Protein AF-A0A2W4N143-F1 (afdb_monomer)

Nearest PDB structures (foldseek):
  2y28-assembly3_C  TM=9.675E-01  e=2.440E-03  Citrobacter freundii
  1j3g-assembly1_A  TM=7.710E-01  e=1.022E-02  Citrobacter freundii

Solvent-accessible surface area (backbone atoms only — not comparable to full-atom values): 5106 Å² total; per-residue (Å²): 135,84,81,78,75,71,44,79,43,44,25,29,38,28,37,67,81,22,54,74,46,77,72,48,56,76,87,51,47,30,53,61,58,71,92,38,73,56,99,93,37,59,64,42,30,80,78,51,77,42,74,45,68,62,68,94,77,86,66,82,83,42,72,46,30,53,54,42,49,53,51,49,50,51,53,51,40,74,73,66,63,72,132

Secondary structure (DSSP, 8-state):
----PPEES-SEEE-TT-PEEE-S-TTS-EE-S-S--BTTBS-GGGG---EEE---SSSPPPHHHHHHHHHHHHHHHHHH---

pLDDT: mean 90.17, std 14.04, range [35.25, 98.75]

Radius of gyration: 13.78 Å; Cα contacts (8 Å, |Δi|>4): 116; chains: 1; bounding box: 33×25×44 Å

Structure (mmCIF, N/CA/C/O backbone):
data_AF-A0A2W4N143-F1
#
_entry.id   AF-A0A2W4N143-F1
#
loop_
_atom_site.group_PDB
_atom_site.id
_atom_site.type_symbol
_atom_site.label_atom_id
_atom_site.label_alt_id
_atom_site.label_comp_id
_atom_site.label_asym_id
_atom_site.label_entity_id
_atom_site.label_seq_id
_atom_site.pdbx_PDB_ins_code
_atom_site.Cartn_x
_atom_site.Cartn_y
_atom_site.Cartn_z
_atom_site.occupancy
_atom_site.B_iso_or_equiv
_atom_site.auth_seq_id
_atom_site.auth_comp_id
_atom_site.auth_asym_id
_atom_site.auth_atom_id
_atom_site.pdbx_PDB_model_num
ATOM 1 N N . MET A 1 1 ? 7.237 8.678 -26.988 1.00 35.25 1 MET A N 1
ATOM 2 C CA . MET A 1 1 ? 7.820 8.850 -25.641 1.00 35.25 1 MET A CA 1
ATOM 3 C C . MET A 1 1 ? 6.756 9.479 -24.755 1.00 35.25 1 MET A C 1
ATOM 5 O O . MET A 1 1 ? 6.549 10.679 -24.838 1.00 35.25 1 MET A O 1
ATOM 9 N N . HIS A 1 2 ? 5.999 8.676 -24.006 1.00 36.41 2 HIS A N 1
ATOM 10 C CA . HIS A 1 2 ? 5.060 9.201 -23.013 1.00 36.41 2 HIS A CA 1
ATOM 11 C C . HIS A 1 2 ? 5.878 9.467 -21.746 1.00 36.41 2 HIS A C 1
ATOM 13 O O . HIS A 1 2 ? 6.333 8.524 -21.104 1.00 36.41 2 HIS A O 1
ATOM 19 N N . GLN A 1 3 ? 6.158 10.732 -21.430 1.00 36.44 3 GLN A N 1
ATOM 20 C CA . GLN A 1 3 ? 6.701 11.069 -20.116 1.00 36.44 3 GLN A CA 1
ATOM 21 C C . GLN A 1 3 ? 5.553 10.961 -19.110 1.00 36.44 3 GLN A C 1
ATOM 23 O O . GLN A 1 3 ? 4.740 11.872 -18.982 1.00 36.44 3 GLN A O 1
ATOM 28 N N . SER A 1 4 ? 5.464 9.818 -18.430 1.00 47.75 4 SER A N 1
ATOM 29 C CA . SER A 1 4 ? 4.675 9.683 -17.208 1.00 47.75 4 SER A CA 1
ATOM 30 C C . SER A 1 4 ? 5.320 10.574 -16.149 1.00 47.75 4 SER A C 1
ATOM 32 O O . SER A 1 4 ? 6.352 10.217 -15.582 1.00 47.75 4 SER A O 1
ATOM 34 N N . GLY A 1 5 ? 4.755 11.756 -15.904 1.00 52.66 5 GLY A N 1
ATOM 35 C CA . GLY A 1 5 ? 5.158 12.574 -14.764 1.00 52.66 5 GLY A CA 1
ATOM 36 C C . GLY A 1 5 ? 4.963 11.781 -13.471 1.00 52.66 5 GLY A C 1
ATOM 37 O O . GLY A 1 5 ? 3.896 11.214 -13.250 1.00 52.66 5 GLY A O 1
ATOM 38 N N . SER A 1 6 ? 5.998 11.706 -12.631 1.00 57.53 6 SER A N 1
ATOM 39 C CA . SER A 1 6 ? 5.908 11.031 -11.332 1.00 57.53 6 SER A CA 1
ATOM 40 C C . SER A 1 6 ? 4.842 11.715 -10.469 1.00 57.53 6 SER A C 1
ATOM 42 O O . SER A 1 6 ? 4.930 12.917 -10.198 1.00 57.53 6 SER A O 1
ATOM 44 N N . LYS A 1 7 ? 3.817 10.962 -10.053 1.00 69.75 7 LYS A N 1
ATOM 45 C CA . LYS A 1 7 ? 2.777 11.446 -9.135 1.00 69.75 7 LYS A CA 1
ATOM 46 C C . LYS A 1 7 ? 3.313 11.377 -7.708 1.00 69.75 7 LYS A C 1
ATOM 48 O O . LYS A 1 7 ? 3.871 10.361 -7.307 1.00 69.75 7 LYS A O 1
ATOM 53 N N . LYS A 1 8 ? 3.158 12.442 -6.919 1.00 72.69 8 LYS A N 1
ATOM 54 C CA . LYS A 1 8 ? 3.431 12.376 -5.472 1.00 72.69 8 LYS A CA 1
ATOM 55 C C . LYS A 1 8 ? 2.334 11.562 -4.781 1.00 72.69 8 LYS A C 1
ATOM 57 O O . LYS A 1 8 ? 1.170 11.734 -5.127 1.00 72.69 8 LYS A O 1
ATOM 62 N N . GLY A 1 9 ? 2.698 10.754 -3.786 1.00 81.94 9 GLY A N 1
ATOM 63 C CA . GLY A 1 9 ? 1.747 9.978 -2.984 1.00 81.94 9 GLY A CA 1
ATOM 64 C C . GLY A 1 9 ? 1.827 8.478 -3.248 1.00 81.94 9 GLY A C 1
ATOM 65 O O . GLY A 1 9 ? 2.865 7.984 -3.678 1.00 81.94 9 GLY A O 1
ATOM 66 N N . HIS A 1 10 ? 0.732 7.776 -2.971 1.00 88.50 10 HIS A N 1
ATOM 67 C CA . HIS A 1 10 ? 0.628 6.316 -2.985 1.00 88.50 10 HIS A CA 1
ATOM 68 C C . HIS A 1 10 ? -0.352 5.854 -4.062 1.00 88.50 10 HIS A C 1
ATOM 70 O O . HIS A 1 10 ? -1.184 6.635 -4.520 1.00 88.50 10 HIS A O 1
ATOM 76 N N . SER A 1 11 ? -0.281 4.583 -4.451 1.00 89.38 11 SER A N 1
ATOM 77 C CA . SER A 1 11 ? -1.244 4.003 -5.392 1.00 89.38 11 SER A CA 1
ATOM 78 C C . SER A 1 11 ? -2.581 3.725 -4.706 1.00 89.38 11 SER A C 1
ATOM 80 O O . SER A 1 11 ? -3.633 3.948 -5.305 1.00 89.38 11 SER A O 1
ATOM 82 N N . HIS A 1 12 ? -2.538 3.295 -3.442 1.00 9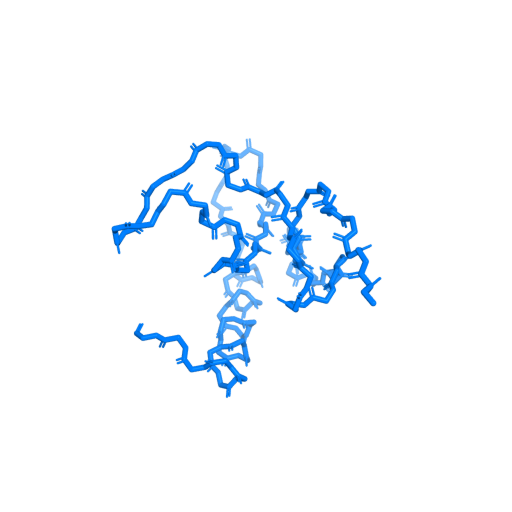6.62 12 HIS A N 1
ATOM 83 C CA . HIS A 1 12 ? -3.712 2.962 -2.639 1.00 96.62 12 HIS A CA 1
ATOM 84 C C . HIS A 1 12 ? -3.665 3.628 -1.263 1.00 96.62 12 HIS A C 1
ATOM 86 O O . HIS A 1 12 ? -2.586 3.803 -0.697 1.00 96.62 12 HIS A O 1
ATOM 92 N N . LEU A 1 13 ? -4.841 3.951 -0.727 1.00 97.75 13 LEU A N 1
ATOM 93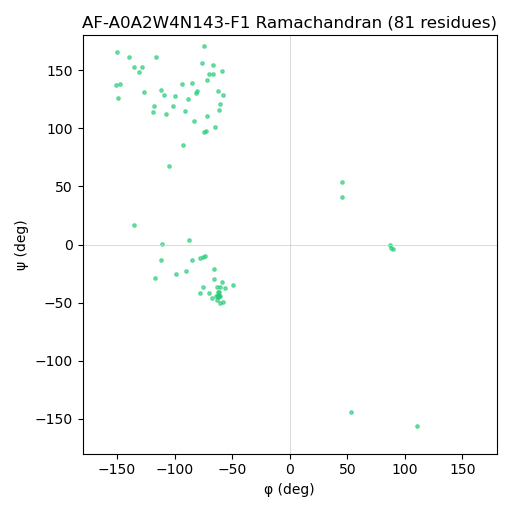 C CA . LEU A 1 13 ? -5.063 4.387 0.651 1.00 97.75 13 LEU A CA 1
ATOM 94 C C . LEU A 1 13 ? -6.139 3.497 1.281 1.00 97.75 13 LEU A C 1
ATOM 96 O O . LEU A 1 13 ? -7.193 3.310 0.678 1.00 97.75 13 LEU A O 1
ATOM 100 N N . VAL A 1 14 ? -5.883 2.971 2.475 1.00 98.50 14 VAL A N 1
ATOM 101 C CA . VAL A 1 14 ? -6.845 2.211 3.283 1.00 98.50 14 VAL A CA 1
ATOM 102 C C . VAL A 1 14 ? -7.275 3.079 4.461 1.00 98.50 14 VAL A C 1
ATOM 104 O O . VAL A 1 14 ? -6.457 3.384 5.331 1.00 98.50 14 VAL A O 1
ATOM 107 N N . ASP A 1 15 ? -8.536 3.502 4.475 1.00 98.06 15 ASP A N 1
ATOM 108 C CA . ASP A 1 15 ? -9.100 4.340 5.537 1.00 98.06 15 ASP A CA 1
ATOM 109 C C . ASP A 1 15 ? -9.347 3.534 6.829 1.00 98.06 15 ASP A C 1
ATOM 111 O O . ASP A 1 15 ? -9.224 2.308 6.852 1.00 98.06 15 ASP A O 1
ATOM 115 N N . VAL A 1 16 ? -9.672 4.215 7.927 1.00 96.88 16 VAL A N 1
ATOM 116 C CA . VAL A 1 16 ? -9.843 3.634 9.272 1.00 96.88 16 VAL A CA 1
ATOM 117 C C . VAL A 1 16 ? -10.929 2.552 9.311 1.00 96.88 16 VAL A C 1
ATOM 119 O O . VAL A 1 16 ? -10.813 1.573 10.053 1.00 96.88 16 VAL A O 1
ATOM 122 N N . ASP A 1 17 ? -11.962 2.692 8.480 1.00 97.31 17 ASP A N 1
ATOM 123 C CA . ASP A 1 17 ? -13.066 1.738 8.344 1.00 97.31 17 ASP A CA 1
ATOM 124 C C . ASP A 1 17 ? -12.799 0.615 7.319 1.00 97.31 17 ASP A C 1
ATOM 126 O O . ASP A 1 17 ? -13.667 -0.223 7.075 1.00 97.31 17 ASP A O 1
ATOM 130 N N . GLY A 1 18 ? -11.594 0.569 6.739 1.00 98.19 18 GLY A N 1
ATOM 131 C CA . GLY A 1 18 ? -11.185 -0.425 5.748 1.00 98.19 18 GLY A CA 1
ATOM 132 C C . GLY A 1 18 ? -11.535 -0.069 4.301 1.00 98.19 18 GLY A C 1
ATOM 133 O O . GLY A 1 18 ? -11.192 -0.831 3.396 1.00 98.19 18 GLY A O 1
ATOM 134 N N . HIS A 1 19 ? -12.174 1.072 4.018 1.00 98.38 19 HIS A N 1
ATOM 135 C CA . HIS A 1 19 ? -12.383 1.473 2.627 1.00 98.38 19 HIS A CA 1
ATOM 136 C C . HIS A 1 19 ? -11.051 1.695 1.904 1.00 98.38 19 HIS A C 1
ATOM 138 O O . HIS A 1 19 ? -10.157 2.385 2.391 1.00 98.38 19 HIS A O 1
ATOM 144 N N . VAL A 1 20 ? -10.933 1.121 0.705 1.00 98.25 20 VAL A N 1
ATOM 145 C CA . VAL A 1 20 ? -9.744 1.258 -0.141 1.00 98.25 20 VAL A CA 1
ATOM 146 C C . VAL A 1 20 ? -10.020 2.277 -1.237 1.00 98.25 20 VAL A C 1
ATOM 1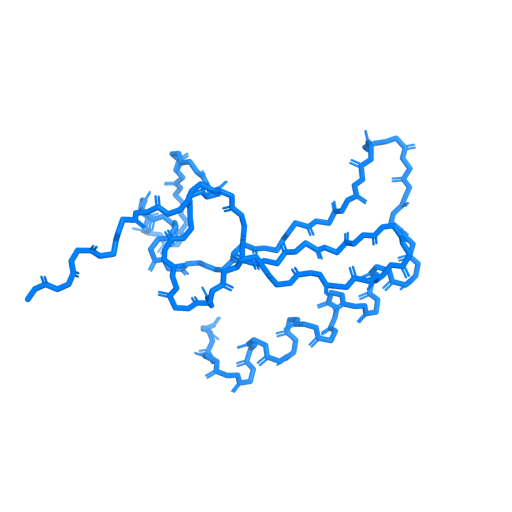48 O O . VAL A 1 20 ? -10.891 2.070 -2.082 1.00 98.25 20 VAL A O 1
ATOM 151 N N . LEU A 1 21 ? -9.240 3.354 -1.258 1.00 97.00 21 LEU A N 1
ATOM 152 C CA . LEU A 1 21 ? -9.220 4.322 -2.346 1.00 97.00 21 LEU A CA 1
ATOM 153 C C . LEU A 1 21 ? -8.032 4.041 -3.263 1.00 97.00 21 LEU A C 1
ATOM 155 O O . LEU A 1 21 ? -6.885 3.983 -2.818 1.00 97.00 21 LEU A O 1
ATOM 159 N N . LYS A 1 22 ? -8.303 3.920 -4.565 1.00 95.06 22 LYS A N 1
ATOM 160 C CA . LYS A 1 22 ? -7.273 3.850 -5.604 1.00 95.06 22 LYS A CA 1
ATOM 161 C C . LYS A 1 22 ? -6.965 5.255 -6.112 1.00 95.06 22 LYS A C 1
ATOM 163 O O . LYS A 1 22 ? -7.819 5.910 -6.704 1.00 95.06 22 LYS A O 1
ATOM 168 N N . LEU A 1 23 ? -5.744 5.712 -5.866 1.00 93.00 23 LEU A N 1
ATOM 169 C CA . LEU A 1 23 ? -5.282 7.072 -6.158 1.00 93.00 23 LEU A CA 1
ATOM 170 C C . LEU A 1 23 ? -4.494 7.153 -7.475 1.00 93.00 23 LEU A C 1
ATOM 172 O O . LEU A 1 23 ? -4.453 8.201 -8.122 1.00 93.00 23 LEU A O 1
ATOM 176 N N . ALA A 1 24 ? -3.881 6.045 -7.892 1.00 89.94 24 ALA A N 1
ATOM 177 C CA . ALA A 1 24 ? -3.170 5.920 -9.159 1.00 89.94 24 ALA A CA 1
ATOM 178 C C . ALA A 1 24 ? -3.231 4.478 -9.680 1.00 89.94 24 ALA A C 1
ATOM 180 O O . ALA A 1 24 ? -3.577 3.553 -8.942 1.00 89.94 24 ALA A O 1
ATOM 181 N N . HIS A 1 25 ? -2.885 4.278 -10.953 1.00 89.62 25 HIS A N 1
ATOM 182 C CA . HIS A 1 25 ? -2.651 2.927 -11.454 1.00 89.62 25 HIS A CA 1
ATOM 183 C C . HIS A 1 25 ? -1.363 2.368 -10.838 1.00 89.62 25 HIS A C 1
ATOM 185 O O . HIS A 1 25 ? -0.408 3.097 -10.604 1.00 89.62 25 HIS A O 1
ATOM 191 N N . GLU A 1 26 ? -1.316 1.065 -10.599 1.00 85.25 26 GLU A N 1
ATOM 192 C CA . GLU A 1 26 ? -0.158 0.361 -10.036 1.00 85.25 26 GLU A CA 1
ATOM 193 C C . GLU A 1 26 ? 1.048 0.379 -10.985 1.00 85.25 26 GLU A C 1
ATOM 195 O O . GLU A 1 26 ? 2.184 0.226 -10.552 1.00 85.25 26 GLU A O 1
ATOM 200 N N . SER A 1 27 ? 0.805 0.601 -12.281 1.00 84.69 27 SER A N 1
ATOM 201 C CA . SER A 1 27 ? 1.840 0.849 -13.287 1.00 84.69 27 SER A CA 1
ATOM 202 C C . SER A 1 27 ? 2.404 2.275 -13.253 1.00 84.69 27 SER A C 1
ATOM 204 O O . SER A 1 27 ? 3.399 2.542 -13.927 1.00 84.69 27 SER A O 1
ATOM 206 N N . ASP A 1 28 ? 1.771 3.203 -12.525 1.00 87.06 28 ASP A N 1
ATOM 207 C CA . ASP A 1 28 ? 2.258 4.575 -12.383 1.00 87.06 28 ASP A CA 1
ATOM 208 C C . ASP A 1 28 ? 3.360 4.622 -11.312 1.00 87.06 28 ASP A C 1
ATOM 210 O O . ASP A 1 28 ? 3.164 4.191 -10.175 1.00 87.06 28 ASP A O 1
ATOM 214 N N . CYS A 1 29 ? 4.502 5.236 -11.635 1.00 88.62 29 CYS A N 1
ATOM 215 C CA . CYS A 1 29 ? 5.568 5.472 -10.660 1.00 88.62 29 CYS A CA 1
ATOM 216 C C . CYS A 1 29 ? 5.166 6.590 -9.684 1.00 88.62 29 CYS A C 1
ATOM 218 O O . CYS A 1 29 ? 5.292 7.792 -9.973 1.00 88.62 29 CYS A O 1
ATOM 220 N N . CYS A 1 30 ? 4.667 6.176 -8.522 1.00 90.38 30 CYS A N 1
ATOM 221 C CA . CYS A 1 30 ? 4.308 7.057 -7.423 1.00 90.38 30 CYS A CA 1
ATOM 222 C C . CYS A 1 30 ? 5.539 7.366 -6.556 1.00 90.38 30 CYS A C 1
ATOM 224 O O . CYS A 1 30 ? 6.357 6.497 -6.272 1.00 90.38 30 CYS A O 1
ATOM 226 N N . ASN A 1 31 ? 5.693 8.616 -6.124 1.00 90.19 31 ASN A N 1
ATOM 227 C CA . ASN A 1 31 ? 6.801 9.039 -5.273 1.00 90.19 31 ASN A CA 1
ATOM 228 C C . ASN A 1 31 ? 6.403 8.959 -3.794 1.00 90.19 31 ASN A C 1
ATOM 230 O O . ASN A 1 31 ? 5.971 9.964 -3.222 1.00 90.19 31 ASN A O 1
ATOM 234 N N . HIS A 1 32 ? 6.558 7.770 -3.207 1.00 92.00 32 HIS A N 1
ATOM 235 C CA . HIS A 1 32 ? 6.226 7.482 -1.806 1.00 92.00 32 HIS A CA 1
ATOM 236 C C . HIS A 1 32 ? 7.436 7.083 -0.951 1.00 92.00 32 HIS A C 1
ATOM 238 O O . HIS A 1 32 ? 7.467 7.355 0.243 1.00 92.00 32 HIS A O 1
ATOM 244 N N . CYS A 1 33 ? 8.471 6.481 -1.539 1.00 92.38 33 CYS A N 1
ATOM 245 C CA . CYS A 1 33 ? 9.650 6.022 -0.803 1.00 92.38 33 CYS A CA 1
ATOM 246 C C . CYS A 1 33 ? 10.713 7.108 -0.580 1.00 92.38 33 CYS A C 1
ATOM 248 O O . CYS A 1 33 ? 11.662 6.886 0.172 1.00 92.38 33 CYS A O 1
ATOM 250 N N . GLY A 1 34 ? 10.628 8.252 -1.269 1.00 89.06 34 GLY A N 1
ATOM 251 C CA . GLY A 1 34 ? 11.688 9.264 -1.257 1.00 89.06 34 GLY A CA 1
ATOM 252 C C . GLY A 1 34 ? 13.070 8.686 -1.617 1.00 89.06 34 GLY A C 1
ATOM 253 O O . GLY A 1 34 ? 13.192 7.786 -2.451 1.00 89.06 34 GLY A O 1
ATOM 254 N N . LYS A 1 35 ? 14.133 9.200 -0.980 1.00 92.62 35 LYS A N 1
ATOM 255 C CA . LYS A 1 35 ? 15.485 8.621 -1.088 1.00 92.62 35 LYS A CA 1
ATOM 256 C C . LYS A 1 35 ? 15.521 7.299 -0.321 1.00 92.62 35 LYS A C 1
ATOM 258 O O . LYS A 1 35 ? 15.475 7.305 0.904 1.00 92.62 35 LYS A O 1
ATOM 263 N N . SER A 1 36 ? 15.629 6.188 -1.038 1.00 94.88 36 SER A N 1
ATOM 264 C CA . SER A 1 36 ? 15.439 4.843 -0.487 1.00 94.88 36 SER A CA 1
ATOM 265 C C . SER A 1 36 ? 16.464 3.853 -1.053 1.00 94.88 36 SER A C 1
ATOM 267 O O . SER A 1 36 ? 17.117 4.128 -2.055 1.00 94.88 36 SER A O 1
ATOM 269 N N . PHE A 1 37 ? 16.667 2.711 -0.391 1.00 95.88 37 PHE A N 1
ATOM 270 C CA . PHE A 1 37 ? 17.471 1.611 -0.926 1.00 95.88 37 PHE A CA 1
ATOM 271 C C . PHE A 1 37 ? 16.953 0.271 -0.413 1.00 95.88 37 PHE A C 1
ATOM 273 O O . PHE A 1 37 ? 16.853 0.079 0.797 1.00 95.88 37 PHE 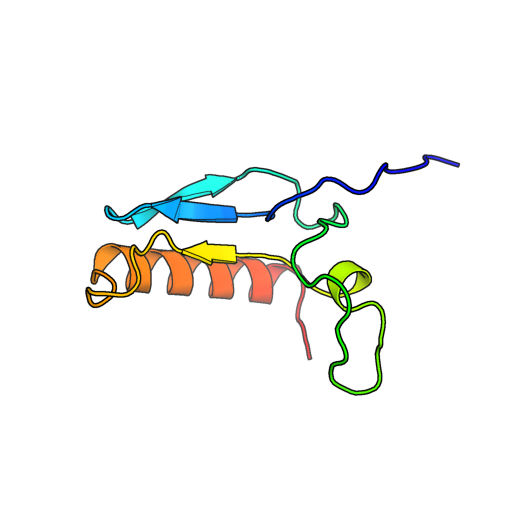A O 1
ATOM 280 N N . TRP A 1 38 ? 16.654 -0.658 -1.316 1.00 95.25 38 TRP A N 1
ATOM 281 C CA . TRP A 1 38 ? 16.185 -1.995 -0.962 1.00 95.25 38 TRP A CA 1
ATOM 282 C C . TRP A 1 38 ? 16.671 -3.031 -1.972 1.00 95.25 38 TRP A C 1
ATOM 284 O O . TRP A 1 38 ? 16.664 -2.766 -3.173 1.00 95.25 38 TRP A O 1
ATOM 294 N N . ALA A 1 39 ? 17.112 -4.196 -1.483 1.00 94.31 39 ALA A N 1
ATOM 295 C CA . ALA A 1 39 ? 17.546 -5.335 -2.301 1.00 94.31 39 ALA A CA 1
ATOM 296 C C . ALA A 1 39 ? 18.483 -4.959 -3.476 1.00 94.31 39 ALA A C 1
ATOM 298 O O . ALA A 1 39 ? 18.342 -5.451 -4.593 1.00 94.31 39 ALA A O 1
ATOM 299 N N . GLY A 1 40 ? 19.433 -4.043 -3.244 1.00 95.50 40 GLY A N 1
ATOM 300 C CA . GLY A 1 40 ? 20.382 -3.593 -4.270 1.00 95.50 40 GLY A CA 1
ATOM 301 C C . GLY A 1 40 ? 19.924 -2.409 -5.137 1.00 95.50 40 GLY A C 1
ATOM 302 O O . GLY A 1 40 ? 20.710 -1.929 -5.952 1.00 95.50 40 GLY A O 1
ATOM 303 N N . ALA A 1 41 ? 18.701 -1.895 -4.972 1.00 93.69 41 ALA A N 1
ATOM 304 C CA . ALA A 1 41 ? 18.134 -0.821 -5.794 1.00 93.69 41 ALA A CA 1
ATOM 305 C C . ALA A 1 41 ? 17.948 0.493 -5.014 1.0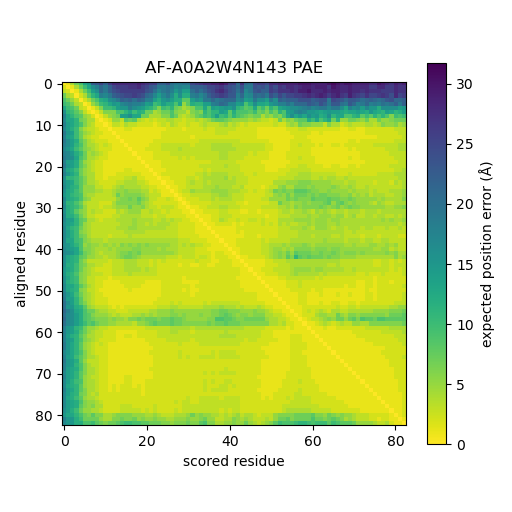0 93.69 41 ALA A C 1
ATOM 307 O O . ALA A 1 41 ? 17.388 0.479 -3.925 1.00 93.69 41 ALA A O 1
ATOM 308 N N . ARG A 1 42 ? 18.377 1.635 -5.584 1.00 92.12 42 ARG A N 1
ATOM 309 C CA . ARG A 1 42 ? 18.251 2.995 -4.993 1.00 92.12 42 ARG A CA 1
ATOM 310 C C . ARG A 1 42 ? 16.962 3.747 -5.361 1.00 92.12 42 ARG A C 1
ATOM 312 O O . ARG A 1 42 ? 16.567 4.675 -4.669 1.00 92.12 42 ARG A O 1
ATOM 319 N N . TYR A 1 43 ? 16.317 3.398 -6.467 1.00 89.69 43 TYR A N 1
ATOM 320 C CA . TYR A 1 43 ? 15.096 4.067 -6.926 1.00 89.69 43 TYR A CA 1
ATOM 321 C C . TYR A 1 43 ? 13.899 3.170 -6.633 1.00 89.69 43 TYR A C 1
ATOM 323 O O . TYR A 1 43 ? 13.303 2.605 -7.544 1.00 89.69 43 TYR A O 1
ATOM 331 N N . VAL A 1 44 ? 13.600 2.974 -5.344 1.00 94.81 44 VAL A N 1
ATOM 332 C CA . VAL A 1 44 ? 12.605 1.973 -4.922 1.00 94.81 44 VAL A CA 1
ATOM 333 C C . VAL A 1 44 ? 11.226 2.271 -5.516 1.00 94.81 44 VAL A C 1
ATOM 335 O O . VAL A 1 44 ? 10.598 1.335 -5.989 1.00 94.81 44 VAL A O 1
ATOM 338 N N . ASN A 1 45 ? 10.844 3.552 -5.644 1.00 92.81 45 ASN A N 1
ATOM 339 C CA . ASN A 1 45 ? 9.601 3.987 -6.308 1.00 92.81 45 ASN A CA 1
ATOM 340 C C . ASN A 1 45 ? 9.391 3.362 -7.701 1.00 92.81 45 ASN A C 1
ATOM 342 O O . ASN A 1 45 ? 8.264 3.085 -8.089 1.00 92.81 45 ASN A O 1
ATOM 346 N N . GLU A 1 46 ? 10.461 3.140 -8.472 1.00 91.00 46 GLU A N 1
ATOM 347 C CA . GLU A 1 46 ? 10.364 2.573 -9.827 1.00 91.00 46 G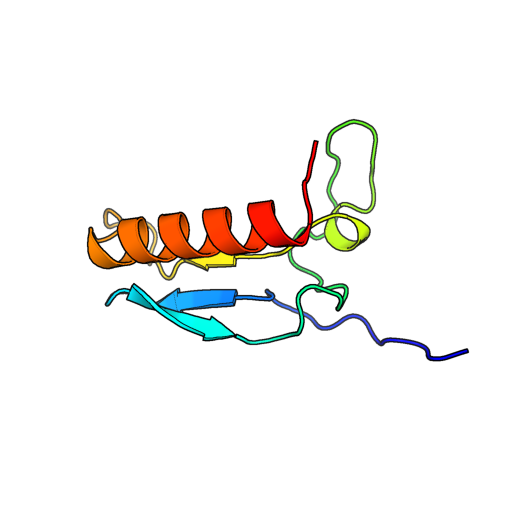LU A CA 1
ATOM 348 C C . GLU A 1 46 ? 10.038 1.072 -9.828 1.00 91.00 46 GLU A C 1
ATOM 350 O O . GLU A 1 46 ? 9.804 0.486 -10.883 1.00 91.00 46 GLU A O 1
ATOM 355 N N . ARG A 1 47 ? 10.087 0.428 -8.659 1.00 92.31 47 ARG A N 1
ATOM 356 C CA . ARG A 1 47 ? 9.958 -1.024 -8.481 1.00 92.31 47 ARG A CA 1
ATOM 357 C C . ARG A 1 47 ? 9.025 -1.386 -7.327 1.00 92.31 47 ARG A C 1
ATOM 359 O O . ARG A 1 47 ? 9.077 -2.510 -6.835 1.00 92.31 47 ARG A O 1
ATOM 366 N N . SER A 1 48 ? 8.214 -0.440 -6.868 1.00 94.00 48 SER A N 1
ATOM 367 C CA . SER A 1 48 ? 7.319 -0.616 -5.731 1.00 94.00 48 SER A CA 1
ATOM 368 C C . SER A 1 48 ? 5.939 -0.049 -6.017 1.00 94.00 48 SER A C 1
ATOM 370 O O . SER A 1 48 ? 5.788 0.908 -6.770 1.00 94.00 48 SER A O 1
ATOM 372 N N . ILE A 1 49 ? 4.943 -0.616 -5.342 1.00 94.88 49 ILE A N 1
ATOM 373 C CA . ILE A 1 49 ? 3.592 -0.065 -5.249 1.00 94.88 49 ILE A CA 1
ATOM 374 C C . ILE A 1 49 ? 3.405 0.432 -3.815 1.00 94.88 49 ILE A C 1
ATOM 376 O O . ILE A 1 49 ? 3.666 -0.303 -2.862 1.00 94.88 49 ILE A O 1
ATOM 380 N N . GLY A 1 50 ? 2.966 1.680 -3.658 1.00 95.56 50 GLY A N 1
ATOM 381 C CA . GLY A 1 50 ? 2.696 2.277 -2.351 1.00 95.56 50 GLY A CA 1
ATOM 382 C C . GLY A 1 50 ? 1.266 2.002 -1.888 1.00 95.56 50 GLY A C 1
ATOM 383 O O . GLY A 1 50 ? 0.321 2.353 -2.599 1.00 95.56 50 GLY A O 1
ATOM 384 N N . ILE A 1 51 ? 1.115 1.425 -0.694 1.00 97.00 51 ILE A N 1
ATOM 385 C CA . ILE A 1 51 ? -0.162 1.261 0.015 1.00 97.00 51 ILE A CA 1
ATOM 386 C C . ILE A 1 51 ? -0.048 2.032 1.329 1.00 97.00 51 ILE A C 1
ATOM 388 O O . ILE A 1 51 ? 0.754 1.664 2.183 1.00 97.00 51 ILE A O 1
ATOM 392 N N . GLU A 1 52 ? -0.833 3.092 1.476 1.00 96.88 52 GLU A N 1
ATOM 393 C CA . GLU A 1 52 ? -0.926 3.859 2.717 1.00 96.88 52 GLU A CA 1
ATOM 394 C C . GLU A 1 52 ? -2.080 3.327 3.565 1.00 96.88 52 GLU A C 1
ATOM 396 O O . GLU A 1 52 ? -3.157 3.047 3.039 1.00 96.88 52 GLU A O 1
ATOM 401 N N . ILE A 1 53 ? -1.881 3.210 4.876 1.00 97.94 53 ILE A N 1
ATOM 402 C CA . ILE A 1 53 ? -2.930 2.820 5.823 1.00 97.94 53 ILE A CA 1
ATOM 403 C C . ILE A 1 53 ? -3.118 3.987 6.787 1.00 97.94 53 ILE A C 1
ATOM 405 O O . ILE A 1 53 ? -2.174 4.362 7.483 1.00 97.94 53 ILE A O 1
ATOM 409 N N . VAL A 1 54 ? -4.319 4.571 6.824 1.00 97.69 54 VAL A N 1
ATOM 410 C CA . VAL A 1 54 ? -4.618 5.722 7.682 1.00 97.69 54 VAL A CA 1
ATOM 411 C C . VAL A 1 54 ? -4.436 5.323 9.141 1.00 97.69 54 VAL A C 1
ATOM 413 O O . VAL A 1 54 ? -5.160 4.479 9.667 1.00 97.69 54 VAL A O 1
ATOM 416 N N . ASN A 1 55 ? -3.472 5.949 9.807 1.00 96.88 55 ASN A N 1
ATOM 417 C CA . ASN A 1 55 ? -3.283 5.818 11.240 1.00 96.88 55 ASN A CA 1
ATOM 418 C C . ASN A 1 55 ? -2.666 7.096 11.810 1.00 96.88 55 ASN A C 1
ATOM 420 O O . ASN A 1 55 ? -1.722 7.642 11.242 1.00 96.88 55 ASN A O 1
ATOM 424 N N . ALA A 1 56 ? -3.175 7.551 12.954 1.00 93.81 56 ALA A N 1
ATOM 425 C CA . ALA A 1 56 ? -2.612 8.687 13.684 1.00 93.81 56 ALA A CA 1
ATOM 426 C C . ALA A 1 56 ? -1.314 8.323 14.438 1.00 93.81 56 ALA A C 1
ATOM 428 O O . ALA A 1 56 ? -0.588 9.210 14.884 1.00 93.81 56 ALA A O 1
ATOM 429 N N . GLY A 1 57 ? -0.988 7.026 14.530 1.00 94.88 57 GLY A N 1
ATOM 430 C CA . GLY A 1 57 ? 0.254 6.509 15.116 1.00 94.88 57 GLY A CA 1
ATOM 431 C C . GLY A 1 57 ? 0.173 6.221 16.617 1.00 94.88 57 GLY A C 1
ATOM 432 O O . GLY A 1 57 ? 1.122 5.691 17.187 1.00 94.88 57 GLY A O 1
ATOM 433 N N . ASP A 1 58 ? -0.952 6.537 17.250 1.00 95.25 58 ASP A N 1
ATOM 434 C CA . ASP A 1 58 ? -1.233 6.332 18.672 1.00 95.25 58 ASP A CA 1
ATOM 435 C C . ASP A 1 58 ? -2.290 5.244 18.930 1.00 95.25 58 ASP A C 1
ATOM 437 O O . ASP A 1 58 ? -2.605 4.954 20.083 1.00 95.25 58 ASP A O 1
ATOM 441 N N . GLN A 1 59 ? -2.813 4.622 17.870 1.00 94.25 59 GLN A N 1
ATOM 442 C CA . GLN A 1 59 ? -3.812 3.558 17.929 1.00 94.25 59 GLN A CA 1
ATOM 443 C C . GLN A 1 59 ? -3.374 2.335 17.104 1.00 94.25 59 GLN A C 1
ATOM 445 O O . GLN A 1 59 ? -2.608 2.473 16.139 1.00 94.25 59 GLN A O 1
ATOM 450 N N . PRO A 1 60 ? -3.843 1.126 17.468 1.00 97.12 60 PRO A N 1
ATOM 451 C CA . PRO A 1 60 ? -3.705 -0.044 16.610 1.00 97.12 60 PRO A CA 1
ATOM 452 C C . PRO A 1 60 ? -4.549 0.112 15.337 1.00 97.12 60 PRO A C 1
ATOM 454 O O . PRO A 1 60 ? -5.574 0.794 15.333 1.00 97.12 60 PRO A O 1
ATOM 457 N N . PHE A 1 61 ? -4.139 -0.570 14.268 1.00 98.12 61 PHE A N 1
ATOM 458 C CA . PHE A 1 61 ? -4.960 -0.701 13.064 1.00 98.12 61 PHE A CA 1
ATOM 459 C C . PHE A 1 61 ? -6.214 -1.536 13.350 1.00 98.12 61 PHE A C 1
ATOM 461 O O . PHE A 1 61 ? -6.171 -2.469 14.156 1.00 98.12 61 PHE A O 1
ATOM 468 N N . SER A 1 62 ? -7.321 -1.215 12.681 1.00 97.94 62 SER A N 1
ATOM 469 C CA . SER A 1 62 ? -8.580 -1.949 12.818 1.00 97.94 62 SER A CA 1
ATOM 470 C C . SER A 1 62 ? -8.548 -3.284 12.065 1.00 97.94 62 SER A C 1
ATOM 472 O O . SER A 1 62 ? -7.828 -3.44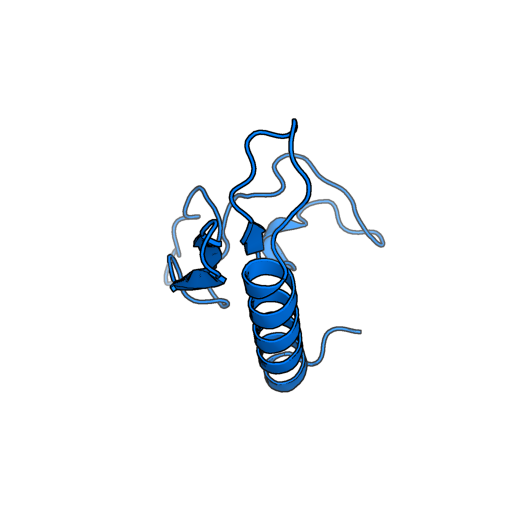3 11.076 1.00 97.94 62 SER A O 1
ATOM 474 N N . ASP A 1 63 ? -9.384 -4.240 12.478 1.00 98.38 63 ASP A N 1
ATOM 475 C CA . ASP A 1 63 ? -9.547 -5.510 11.752 1.00 98.38 63 ASP A CA 1
ATOM 476 C C . ASP A 1 63 ? -9.949 -5.269 10.286 1.00 98.38 63 ASP A C 1
ATOM 478 O O . ASP A 1 63 ? -9.450 -5.927 9.376 1.00 98.38 63 ASP A O 1
ATOM 482 N N . ALA A 1 64 ? -10.790 -4.260 10.034 1.00 98.44 64 ALA A N 1
ATOM 483 C CA . ALA A 1 64 ? -11.208 -3.886 8.685 1.00 98.44 64 ALA A CA 1
ATOM 484 C C . ALA A 1 64 ? -10.034 -3.406 7.811 1.00 98.44 64 ALA A C 1
ATOM 486 O O . ALA A 1 64 ? -9.985 -3.712 6.613 1.00 98.44 64 ALA A O 1
ATOM 487 N N . GLN A 1 65 ? -9.064 -2.697 8.398 1.00 98.75 65 GLN A N 1
ATOM 488 C CA . GLN A 1 65 ? -7.830 -2.313 7.712 1.00 98.75 65 GLN A CA 1
ATOM 489 C C . GLN A 1 65 ? -6.968 -3.535 7.397 1.00 98.75 65 GLN A C 1
ATOM 491 O O . GLN A 1 65 ? -6.519 -3.677 6.258 1.00 98.75 65 GLN A O 1
ATOM 496 N N . TYR A 1 66 ? -6.779 -4.440 8.363 1.00 98.56 66 TYR A N 1
ATOM 497 C CA . TYR A 1 66 ? -6.023 -5.677 8.151 1.00 98.56 66 TYR A CA 1
ATOM 498 C C . TYR A 1 66 ? -6.608 -6.526 7.020 1.00 98.56 66 TYR A C 1
ATOM 500 O O . TYR A 1 66 ? -5.874 -6.914 6.108 1.00 98.56 66 TYR A O 1
ATOM 508 N N . GLU A 1 67 ? -7.919 -6.764 7.029 1.00 98.69 67 GLU A N 1
ATOM 509 C CA . GLU A 1 67 ? -8.597 -7.543 5.988 1.00 98.69 67 GLU A CA 1
ATOM 510 C C . GLU A 1 67 ? -8.467 -6.895 4.605 1.00 98.69 67 GLU A C 1
ATOM 512 O O . GLU A 1 67 ? -8.201 -7.566 3.602 1.00 98.69 67 GLU A O 1
ATOM 517 N N . SER A 1 68 ? -8.584 -5.569 4.540 1.00 98.62 68 SER A N 1
ATOM 518 C CA . SER A 1 68 ? -8.498 -4.828 3.280 1.00 98.62 68 SER A CA 1
ATOM 519 C C . SER A 1 68 ? -7.086 -4.822 2.705 1.00 98.62 68 SER A C 1
ATOM 521 O O . SER A 1 68 ? -6.913 -5.047 1.505 1.00 98.62 68 SER A O 1
ATOM 523 N N . VAL A 1 69 ? -6.067 -4.647 3.551 1.00 98.44 69 VAL A N 1
ATOM 524 C CA . VAL A 1 69 ? -4.658 -4.760 3.151 1.00 98.44 69 VAL A CA 1
ATOM 525 C C . VAL A 1 69 ? -4.343 -6.181 2.701 1.00 98.44 69 VAL A C 1
ATOM 527 O O . VAL A 1 69 ? -3.721 -6.362 1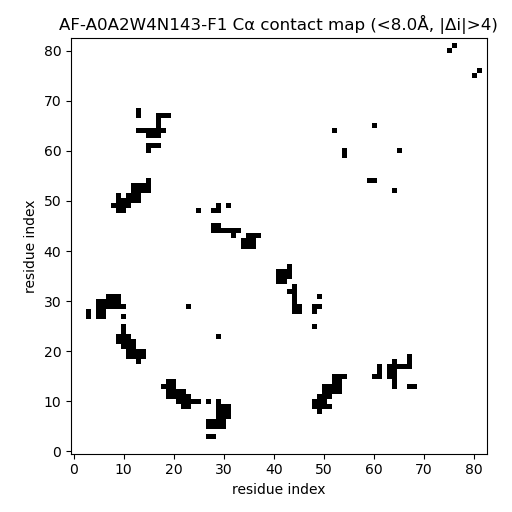.658 1.00 98.44 69 VAL A O 1
ATOM 530 N N . LEU A 1 70 ? -4.802 -7.197 3.435 1.00 98.50 70 LEU A N 1
ATOM 531 C CA . LEU A 1 70 ? -4.569 -8.594 3.080 1.00 98.50 70 LEU A CA 1
ATOM 532 C C . LEU A 1 70 ? -5.176 -8.939 1.717 1.00 98.50 70 LEU A C 1
ATOM 534 O O . LEU A 1 70 ? -4.519 -9.582 0.894 1.00 98.50 70 LEU A O 1
ATOM 538 N N . ARG A 1 71 ? -6.410 -8.494 1.454 1.00 98.44 71 ARG A N 1
ATOM 539 C CA . ARG A 1 71 ? -7.047 -8.648 0.142 1.00 98.44 71 ARG A CA 1
ATOM 540 C C . ARG A 1 71 ? -6.237 -7.943 -0.946 1.00 98.44 71 ARG A C 1
ATOM 542 O O . ARG A 1 71 ? -5.891 -8.577 -1.940 1.00 98.44 71 ARG A O 1
ATOM 549 N N . LEU A 1 72 ? -5.884 -6.676 -0.733 1.00 97.50 72 LEU A N 1
ATOM 550 C CA . LEU A 1 72 ? -5.172 -5.867 -1.721 1.00 97.50 72 LEU A CA 1
ATOM 551 C C . LEU A 1 72 ? -3.786 -6.440 -2.051 1.00 97.50 72 LEU A C 1
ATOM 553 O O . LEU A 1 72 ? -3.416 -6.544 -3.217 1.00 97.50 72 LEU A O 1
ATOM 557 N N . VAL A 1 73 ? -3.030 -6.874 -1.041 1.00 97.25 73 VAL A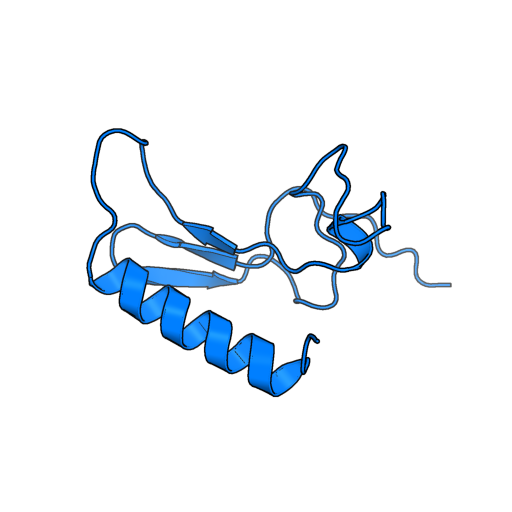 N 1
ATOM 558 C CA . VAL A 1 73 ? -1.719 -7.507 -1.238 1.00 97.25 73 VAL A CA 1
ATOM 559 C C . VAL A 1 73 ? -1.853 -8.801 -2.038 1.00 97.25 73 VAL A C 1
ATOM 561 O O . VAL A 1 73 ? -1.045 -9.035 -2.933 1.00 97.25 73 VAL A O 1
ATOM 564 N N . ARG A 1 74 ? -2.879 -9.625 -1.777 1.00 97.88 74 ARG A N 1
ATOM 565 C CA . ARG A 1 74 ? -3.135 -10.846 -2.561 1.00 97.88 74 ARG A CA 1
ATOM 566 C C . ARG A 1 74 ? -3.445 -10.532 -4.023 1.00 97.88 74 ARG A C 1
ATOM 568 O O . ARG A 1 74 ? -2.904 -11.195 -4.903 1.00 97.88 74 ARG A O 1
ATOM 575 N N . GLU A 1 75 ? -4.278 -9.528 -4.280 1.00 96.62 75 GLU A N 1
ATOM 576 C CA . GLU A 1 75 ? -4.631 -9.091 -5.637 1.00 96.62 75 GLU A CA 1
ATOM 577 C C . GLU A 1 75 ? -3.407 -8.559 -6.395 1.00 96.62 75 GLU A C 1
ATOM 579 O O . GLU A 1 75 ? -3.129 -8.999 -7.511 1.00 96.62 75 GLU A O 1
ATOM 584 N N . ILE A 1 76 ? -2.621 -7.680 -5.767 1.00 95.31 76 ILE A N 1
ATOM 585 C CA . ILE A 1 76 ? -1.388 -7.132 -6.348 1.00 95.31 76 ILE A CA 1
ATOM 586 C C . ILE A 1 76 ? -0.368 -8.247 -6.595 1.00 95.31 76 ILE A C 1
ATOM 588 O O . ILE A 1 76 ? 0.227 -8.317 -7.670 1.00 95.31 76 ILE A O 1
ATOM 592 N N . HIS A 1 77 ? -0.177 -9.151 -5.634 1.00 96.00 77 HIS A N 1
ATOM 593 C CA . HIS A 1 77 ? 0.743 -10.272 -5.792 1.00 96.00 77 HIS A CA 1
ATOM 594 C C . HIS A 1 77 ? 0.325 -11.180 -6.954 1.00 96.00 77 HIS A C 1
ATOM 596 O O . HIS A 1 77 ? 1.165 -11.556 -7.766 1.00 96.00 77 HIS A O 1
ATOM 602 N N . ALA A 1 78 ? -0.965 -11.507 -7.073 1.00 96.88 78 ALA A N 1
ATOM 603 C CA . ALA A 1 78 ? -1.482 -12.309 -8.180 1.00 96.88 78 ALA A CA 1
ATOM 604 C C . ALA A 1 78 ? -1.363 -11.601 -9.541 1.00 96.88 78 ALA A C 1
ATOM 606 O O . ALA A 1 78 ? -1.215 -12.261 -10.563 1.00 96.88 78 ALA A O 1
ATOM 607 N N . ALA A 1 79 ? -1.420 -10.269 -9.575 1.00 95.25 79 ALA A N 1
ATOM 608 C CA . ALA A 1 79 ? -1.262 -9.508 -10.810 1.00 95.25 79 ALA A CA 1
ATOM 609 C C . ALA A 1 79 ? 0.209 -9.391 -11.250 1.00 95.25 79 ALA A C 1
ATOM 611 O O . ALA A 1 79 ? 0.510 -9.533 -12.435 1.00 95.25 79 ALA A O 1
ATOM 612 N N . TYR A 1 80 ? 1.130 -9.147 -10.312 1.00 94.06 80 TYR A N 1
ATOM 613 C CA . TYR A 1 80 ? 2.507 -8.739 -10.625 1.00 94.06 80 TYR A CA 1
ATOM 614 C C . TYR A 1 80 ? 3.581 -9.778 -10.296 1.00 94.06 80 TYR A C 1
ATOM 616 O O . TYR A 1 80 ? 4.700 -9.633 -10.780 1.00 94.06 80 TYR A O 1
ATOM 624 N N . HIS A 1 81 ? 3.255 -10.816 -9.522 1.00 92.44 81 HIS A N 1
ATOM 625 C CA . HIS A 1 81 ? 4.169 -11.893 -9.121 1.00 92.44 81 HIS A CA 1
ATOM 626 C C . HIS A 1 81 ? 5.543 -11.378 -8.651 1.00 92.44 81 HIS A C 1
ATOM 628 O O . HIS A 1 81 ? 6.571 -11.767 -9.215 1.00 92.44 81 HIS A O 1
ATOM 634 N N . PRO A 1 82 ? 5.576 -10.453 -7.671 1.00 86.44 82 PRO A N 1
ATOM 635 C CA . PRO A 1 82 ? 6.838 -9.983 -7.120 1.00 86.44 82 PRO A CA 1
ATOM 636 C C . PRO A 1 82 ? 7.633 -11.167 -6.527 1.00 86.44 82 PRO A C 1
ATOM 638 O O . PRO A 1 82 ? 7.019 -12.144 -6.096 1.00 86.44 82 PRO A O 1
ATOM 641 N N . PRO A 1 83 ? 8.976 -11.101 -6.557 1.00 82.31 83 PRO A N 1
ATOM 642 C CA . PRO A 1 83 ? 9.851 -12.199 -6.147 1.00 82.31 83 PRO A CA 1
ATOM 643 C C . PRO A 1 83 ? 9.754 -12.548 -4.658 1.00 82.31 83 PRO A C 1
ATOM 645 O O . PRO A 1 83 ? 9.400 -11.655 -3.852 1.00 82.31 83 PRO A O 1
#

Mean predicted aligned error: 4.91 Å

Sequence (83 aa):
MHQSGSKKGHSHLVDVDGHVLKLAHESDCCNHCGKSFWAGARYVNERSIGIEIVNAGDQPFSDAQYESVLRLVREIHAAYHPP

Foldseek 3Di:
DDPQDAAEDFQWEQELQRDIDGPHDQCHQYDDQPQDDDPHDRSVSNVDGGYHYDDPPPDDRDPSNVVNVVVVCVVCCVVPVDD